Protein AF-A0A7Z8YN07-F1 (afdb_monomer_lite)

Radius of gyration: 20.57 Å; chains: 1; bounding box: 44×25×62 Å

Secondary structure (DSSP, 8-state):
-PBPTTT--B--GGG-EEEEEEEEEEEEEEESSSEEEEEEEEEEEEEE-HHHHHHHHHHHHHHHHHHHHHHHHHHHHHHHHHHH-

pLDDT: mean 89.11, std 5.33, range [59.78, 94.75]

Structure (mmCIF, N/CA/C/O backbone):
data_AF-A0A7Z8YN07-F1
#
_entry.id   AF-A0A7Z8YN07-F1
#
loop_
_atom_site.group_PDB
_atom_site.id
_atom_site.type_symbol
_atom_site.label_atom_id
_atom_site.label_alt_id
_atom_site.label_comp_id
_atom_site.label_asym_id
_atom_site.label_entity_id
_atom_site.label_seq_id
_atom_site.pdbx_PDB_ins_code
_atom_site.Cartn_x
_atom_site.Cartn_y
_atom_site.Cartn_z
_atom_site.occupancy
_atom_site.B_iso_or_equiv
_atom_site.auth_seq_id
_atom_site.auth_comp_id
_atom_site.auth_asym_id
_atom_site.auth_atom_id
_atom_site.pdbx_PDB_model_num
ATOM 1 N N . MET A 1 1 ? 6.273 -0.631 -24.592 1.00 59.78 1 MET A N 1
ATOM 2 C CA . MET A 1 1 ? 5.050 -1.404 -24.283 1.00 59.78 1 MET A CA 1
ATOM 3 C C . MET A 1 1 ? 4.923 -1.502 -22.764 1.00 59.78 1 MET A C 1
ATOM 5 O O . MET A 1 1 ? 5.902 -1.914 -22.152 1.00 59.78 1 MET A O 1
ATOM 9 N N . PRO A 1 2 ? 3.833 -1.021 -22.133 1.00 78.88 2 PRO A N 1
ATOM 10 C CA . PRO A 1 2 ? 3.741 -1.000 -20.674 1.00 78.88 2 PRO A CA 1
ATOM 11 C C . PRO A 1 2 ? 3.534 -2.417 -20.122 1.00 78.88 2 PRO A C 1
ATOM 13 O O . PRO A 1 2 ? 2.627 -3.131 -20.542 1.00 78.88 2 PRO A O 1
ATOM 16 N N . ASN A 1 3 ? 4.370 -2.811 -19.165 1.00 89.94 3 ASN A N 1
ATOM 17 C CA . ASN A 1 3 ? 4.206 -4.052 -18.412 1.00 89.94 3 ASN A CA 1
ATOM 18 C C . ASN A 1 3 ? 3.563 -3.753 -17.057 1.00 89.94 3 ASN A C 1
ATOM 20 O O . ASN A 1 3 ? 3.718 -2.660 -16.510 1.00 89.94 3 ASN A O 1
ATOM 24 N N . CYS A 1 4 ? 2.858 -4.736 -16.507 1.00 90.44 4 CYS A N 1
ATOM 25 C CA . CYS A 1 4 ? 2.315 -4.670 -15.160 1.00 90.44 4 CYS A CA 1
ATOM 26 C C . CYS A 1 4 ? 3.455 -4.634 -14.148 1.00 90.44 4 CYS A C 1
ATOM 28 O O . CYS A 1 4 ? 4.224 -5.589 -14.054 1.00 90.44 4 CYS A O 1
ATOM 30 N N . SER A 1 5 ? 3.524 -3.578 -13.343 1.00 89.81 5 SER A N 1
ATOM 31 C CA . SER A 1 5 ? 4.539 -3.438 -12.296 1.00 89.81 5 SER A CA 1
ATOM 32 C C . SER A 1 5 ? 4.420 -4.493 -11.190 1.00 89.81 5 SER A C 1
ATOM 34 O O . SER A 1 5 ? 5.386 -4.703 -10.468 1.00 89.81 5 SER A O 1
ATOM 36 N N . ASN A 1 6 ? 3.260 -5.151 -11.055 1.00 89.06 6 ASN A N 1
ATOM 37 C CA . ASN A 1 6 ? 3.034 -6.185 -10.042 1.00 89.06 6 ASN A CA 1
ATOM 38 C C . ASN A 1 6 ? 3.412 -7.596 -10.524 1.00 89.06 6 ASN A C 1
ATOM 40 O O . ASN A 1 6 ? 4.106 -8.324 -9.829 1.00 89.06 6 ASN A O 1
ATOM 44 N N . CYS A 1 7 ? 2.951 -7.997 -11.715 1.00 90.25 7 CYS A N 1
ATOM 45 C CA . CYS A 1 7 ? 3.097 -9.375 -12.209 1.00 90.25 7 CYS A CA 1
ATOM 46 C C . CYS A 1 7 ? 3.970 -9.514 -13.464 1.00 90.25 7 CYS A C 1
ATOM 48 O O . CYS A 1 7 ? 4.096 -10.610 -14.000 1.00 90.25 7 CYS A O 1
ATOM 50 N N . GLY A 1 8 ? 4.516 -8.416 -13.992 1.00 89.25 8 GLY A N 1
ATOM 51 C CA . GLY A 1 8 ? 5.373 -8.406 -15.182 1.00 89.25 8 GLY A CA 1
ATOM 52 C C . GLY A 1 8 ? 4.651 -8.656 -16.512 1.00 89.25 8 GLY A C 1
ATOM 53 O O . GLY A 1 8 ? 5.254 -8.481 -17.567 1.00 89.25 8 GLY A O 1
ATOM 54 N N . LYS A 1 9 ? 3.360 -9.022 -16.494 1.00 90.81 9 LYS A N 1
ATOM 55 C CA . LYS A 1 9 ? 2.580 -9.298 -17.708 1.00 90.81 9 LYS A CA 1
ATOM 56 C C . LYS A 1 9 ? 2.481 -8.055 -18.595 1.00 90.81 9 LYS A C 1
ATOM 58 O O . LYS A 1 9 ? 2.233 -6.958 -18.096 1.00 90.81 9 LYS A O 1
ATOM 63 N N . TYR A 1 10 ? 2.605 -8.248 -19.904 1.00 90.12 10 TYR A N 1
ATOM 64 C CA . TYR A 1 10 ? 2.330 -7.204 -20.886 1.00 90.12 10 TYR A CA 1
ATOM 65 C C . TYR A 1 10 ? 0.883 -6.692 -20.771 1.00 90.12 10 TYR A C 1
ATOM 67 O O . TYR A 1 10 ? -0.049 -7.487 -20.611 1.00 90.12 10 TYR A O 1
ATOM 75 N N . ILE A 1 11 ? 0.704 -5.372 -20.846 1.00 89.81 11 ILE A N 1
ATOM 76 C CA . ILE A 1 11 ? -0.602 -4.712 -20.795 1.00 89.81 11 ILE A CA 1
ATOM 77 C C . ILE A 1 11 ? -0.844 -3.996 -22.122 1.00 89.81 11 ILE A C 1
ATOM 79 O O . ILE A 1 11 ? -0.007 -3.216 -22.589 1.00 89.81 11 ILE A O 1
ATOM 83 N N . GLN A 1 12 ? -2.016 -4.229 -22.712 1.00 87.25 12 GLN A N 1
ATOM 84 C CA . GLN A 1 12 ? -2.461 -3.430 -23.847 1.00 87.25 12 GLN A CA 1
ATOM 85 C C . GLN A 1 12 ? -2.671 -1.974 -23.400 1.00 87.25 12 GLN A C 1
ATOM 87 O O . GLN A 1 12 ? -3.185 -1.747 -22.305 1.00 87.25 12 GLN A O 1
ATOM 92 N N . PRO A 1 13 ? -2.322 -0.964 -24.214 1.00 82.56 13 PRO A N 1
ATOM 93 C CA . PRO A 1 13 ? -2.469 0.443 -23.829 1.00 82.56 13 PRO A CA 1
ATOM 94 C C . PRO A 1 13 ? -3.888 0.836 -23.377 1.00 82.56 13 PRO A C 1
ATOM 96 O O . PRO A 1 13 ? -4.038 1.739 -22.560 1.00 82.56 13 PRO A O 1
ATOM 99 N N . THR A 1 14 ? -4.912 0.137 -23.870 1.00 84.12 14 THR A N 1
ATOM 100 C CA . THR A 1 14 ? -6.333 0.321 -23.537 1.00 84.12 14 THR A CA 1
ATOM 101 C C . THR A 1 14 ? -6.746 -0.263 -22.180 1.00 84.12 14 THR A C 1
ATOM 103 O O . THR A 1 14 ? -7.813 0.072 -21.679 1.00 84.12 14 THR A O 1
ATOM 106 N N . GLU A 1 15 ? -5.915 -1.105 -21.558 1.00 84.06 15 GLU A N 1
ATOM 107 C CA . GLU A 1 15 ? -6.234 -1.848 -20.327 1.00 84.06 15 GLU A CA 1
ATOM 108 C C . GLU A 1 15 ? -5.291 -1.506 -19.159 1.00 84.06 15 GLU A C 1
ATOM 110 O O . GLU A 1 15 ? -5.055 -2.320 -18.260 1.00 84.06 15 GLU A O 1
ATOM 115 N N . VAL A 1 16 ? -4.712 -0.304 -19.172 1.00 88.56 16 VAL A N 1
ATOM 116 C CA . VAL A 1 16 ? -3.788 0.155 -18.129 1.00 88.56 16 VAL A CA 1
ATOM 117 C C . VAL A 1 16 ? -4.558 0.767 -16.963 1.00 88.56 16 VAL A C 1
ATOM 119 O O . VAL A 1 16 ? -5.209 1.800 -17.099 1.00 88.56 16 VAL A O 1
ATOM 122 N N . TYR A 1 17 ? -4.407 0.177 -15.780 1.00 90.75 17 TYR A N 1
ATOM 123 C CA . TYR A 1 17 ? -4.952 0.706 -14.533 1.00 90.75 17 TYR A CA 1
ATOM 124 C C . TYR A 1 17 ? -3.822 1.301 -13.699 1.00 90.75 17 TYR A C 1
ATOM 126 O O . TYR A 1 17 ? -2.729 0.743 -13.635 1.00 90.75 17 TYR A O 1
ATOM 134 N N . ARG A 1 18 ? -4.069 2.434 -13.036 1.00 91.50 18 ARG A N 1
ATOM 135 C CA . ARG A 1 18 ? -3.082 3.071 -12.151 1.00 91.50 18 ARG A CA 1
ATOM 136 C C . ARG A 1 18 ? -3.460 2.838 -10.696 1.00 91.50 18 ARG A C 1
ATOM 138 O O . ARG A 1 18 ? -4.574 3.179 -10.294 1.00 91.50 18 ARG A O 1
ATOM 145 N N . ARG A 1 19 ? -2.543 2.270 -9.912 1.00 92.75 19 ARG A N 1
ATOM 146 C CA . ARG A 1 19 ? -2.722 2.034 -8.471 1.00 92.75 19 ARG A CA 1
ATOM 147 C C . ARG A 1 19 ? -1.481 2.437 -7.692 1.00 92.75 19 ARG A C 1
ATOM 149 O O . ARG A 1 19 ? -0.363 2.361 -8.204 1.00 92.75 19 ARG A O 1
ATOM 156 N N . GLN A 1 20 ? -1.690 2.902 -6.466 1.00 91.19 20 GLN A N 1
ATOM 157 C CA . GLN A 1 20 ? -0.603 3.227 -5.556 1.00 91.19 20 GLN A CA 1
ATOM 158 C C . GLN A 1 20 ? -0.029 1.923 -4.997 1.00 91.19 20 GLN A C 1
ATOM 160 O O . GLN A 1 20 ? -0.744 1.149 -4.372 1.00 91.19 20 GLN A O 1
ATOM 165 N N . MET A 1 21 ? 1.256 1.679 -5.237 1.00 90.19 21 MET A N 1
ATOM 166 C CA . MET A 1 21 ? 1.952 0.476 -4.784 1.00 90.19 21 MET A CA 1
ATOM 167 C C . MET A 1 21 ? 3.151 0.845 -3.922 1.00 90.19 21 MET A C 1
ATOM 169 O O . MET A 1 21 ? 3.791 1.878 -4.142 1.00 90.19 21 MET A O 1
ATOM 173 N N . TYR A 1 22 ? 3.464 -0.019 -2.959 1.00 89.81 22 TYR A N 1
ATOM 174 C CA . TYR A 1 22 ? 4.703 0.063 -2.198 1.00 89.81 22 TYR A CA 1
ATOM 175 C C . TYR A 1 22 ? 5.895 -0.175 -3.129 1.00 89.81 22 TYR A C 1
ATOM 177 O O . TYR A 1 22 ? 5.937 -1.173 -3.845 1.00 89.81 22 TYR A O 1
ATOM 185 N N . VAL A 1 23 ? 6.856 0.746 -3.128 1.00 91.06 23 VAL A N 1
ATOM 186 C CA . VAL A 1 23 ? 8.065 0.655 -3.967 1.00 91.06 23 VAL A CA 1
ATOM 187 C C . VAL A 1 23 ? 9.337 0.426 -3.161 1.00 91.06 23 VAL A C 1
AT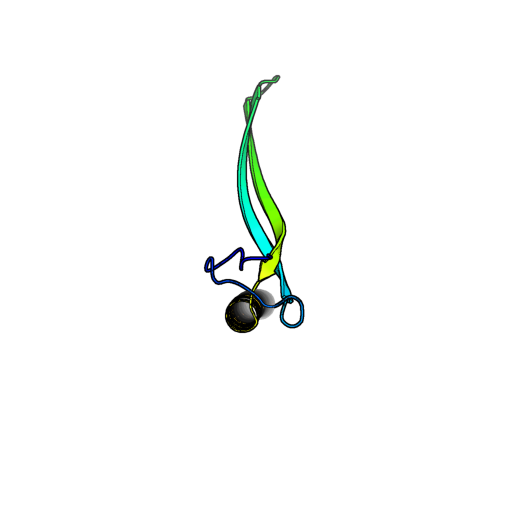OM 189 O O . VAL A 1 23 ? 10.389 0.172 -3.738 1.00 91.06 23 VAL A O 1
ATOM 192 N N . GLY A 1 24 ? 9.264 0.513 -1.834 1.00 91.25 24 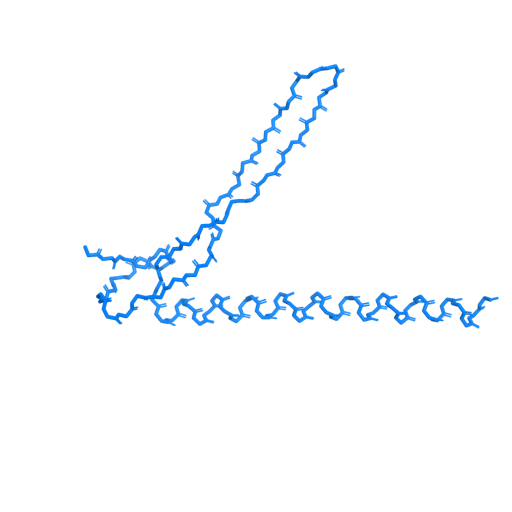GLY A N 1
ATOM 193 C CA . GLY A 1 24 ? 10.402 0.253 -0.965 1.00 91.25 24 GLY A CA 1
ATOM 194 C C . GLY A 1 24 ? 10.360 1.054 0.326 1.00 91.25 24 GLY A C 1
ATOM 195 O O . GLY A 1 24 ? 9.469 1.869 0.563 1.00 91.25 24 GLY A O 1
ATOM 196 N N . LYS A 1 25 ? 11.357 0.819 1.173 1.00 93.00 25 LYS A N 1
ATOM 197 C CA . LYS A 1 25 ? 11.573 1.558 2.418 1.00 93.00 25 LYS A CA 1
ATOM 198 C C . LYS A 1 25 ? 12.933 2.226 2.387 1.00 93.00 25 LYS A C 1
ATOM 200 O O . LYS A 1 25 ? 13.896 1.661 1.875 1.00 93.00 25 LYS A O 1
ATOM 205 N N . THR A 1 26 ? 13.017 3.400 2.989 1.00 92.44 26 THR A N 1
ATOM 206 C CA . THR A 1 26 ? 14.295 4.014 3.335 1.00 92.44 26 THR A CA 1
ATOM 207 C C . THR A 1 26 ? 14.432 4.023 4.844 1.00 92.44 26 THR A C 1
ATOM 209 O O . THR A 1 26 ? 13.556 4.524 5.546 1.00 92.44 26 THR A O 1
ATOM 212 N N . ASN A 1 27 ? 15.556 3.499 5.321 1.00 92.56 27 ASN A N 1
ATOM 213 C CA . ASN A 1 27 ? 15.999 3.662 6.695 1.00 92.56 27 ASN A CA 1
ATOM 214 C C . ASN A 1 27 ? 17.090 4.733 6.701 1.00 92.56 27 ASN A C 1
ATOM 216 O O . ASN A 1 27 ? 17.982 4.715 5.853 1.00 92.56 27 ASN A O 1
ATOM 220 N N . ARG A 1 28 ? 17.000 5.680 7.625 1.00 92.25 28 ARG A N 1
ATOM 221 C CA . ARG A 1 28 ? 17.959 6.767 7.805 1.00 92.25 28 ARG A CA 1
ATOM 222 C C . ARG A 1 28 ? 18.429 6.762 9.248 1.00 92.25 28 ARG A C 1
ATOM 224 O O . ARG A 1 28 ? 17.628 6.567 10.160 1.00 92.25 28 ARG A O 1
ATOM 231 N N . VAL A 1 29 ? 19.716 7.005 9.440 1.00 92.25 29 VAL A N 1
ATOM 232 C CA . VAL A 1 29 ? 20.296 7.257 10.758 1.00 92.25 29 VAL A CA 1
ATOM 233 C C . VAL A 1 29 ? 20.832 8.676 10.732 1.00 92.25 29 VAL A C 1
ATOM 235 O O . VAL A 1 29 ? 21.675 8.999 9.898 1.00 92.25 29 VAL A O 1
ATOM 238 N N . ASN A 1 30 ? 20.312 9.525 11.612 1.00 90.06 30 ASN A N 1
ATOM 239 C CA . ASN A 1 30 ? 20.764 10.901 11.740 1.00 90.06 30 ASN A CA 1
ATOM 240 C C . ASN A 1 30 ? 21.643 11.011 12.986 1.00 90.06 30 ASN A C 1
ATOM 242 O O . ASN A 1 30 ? 21.193 10.742 14.105 1.00 90.06 30 ASN A O 1
ATOM 246 N N . TYR A 1 31 ? 22.888 11.428 12.777 1.00 91.62 31 TYR A N 1
ATOM 247 C CA . TYR A 1 31 ? 23.863 11.668 13.833 1.00 91.62 31 TYR A CA 1
ATOM 248 C C . TYR A 1 31 ? 23.897 13.168 14.151 1.00 91.62 31 TYR A C 1
ATOM 250 O O . TYR A 1 31 ? 24.341 13.971 13.335 1.00 91.62 31 TYR A O 1
ATOM 258 N N . GLY A 1 32 ? 23.390 13.547 15.325 1.00 87.88 32 GLY A N 1
ATOM 259 C CA . GLY A 1 32 ? 23.464 14.909 15.868 1.00 87.88 32 GLY A CA 1
ATOM 260 C C . GLY A 1 32 ? 23.871 14.876 17.342 1.00 87.88 32 GLY A C 1
ATOM 261 O O . GLY A 1 32 ? 24.587 13.974 17.764 1.00 87.88 32 GLY A O 1
ATOM 262 N N . LYS A 1 33 ? 23.350 15.792 18.175 1.00 91.62 33 LYS A N 1
ATOM 263 C CA . LYS A 1 33 ? 23.534 15.712 19.646 1.00 91.62 33 LYS A CA 1
ATOM 264 C C . LYS A 1 33 ? 23.019 14.391 20.251 1.00 91.62 33 LYS A C 1
ATOM 266 O O . LYS A 1 33 ? 23.413 14.029 21.353 1.00 91.62 33 LYS A O 1
ATOM 271 N N . ARG A 1 34 ? 22.119 13.694 19.548 1.00 92.00 34 ARG A N 1
ATOM 272 C CA . ARG A 1 34 ? 21.635 12.334 19.830 1.00 92.00 34 ARG A CA 1
ATOM 273 C C . ARG A 1 34 ? 21.529 11.562 18.511 1.00 92.00 34 ARG A C 1
ATOM 275 O O . ARG A 1 34 ? 21.339 12.178 17.460 1.00 92.00 34 ARG A O 1
ATOM 282 N N . VAL A 1 35 ? 21.625 10.233 18.571 1.00 92.75 35 VAL A N 1
ATOM 283 C CA . VAL A 1 35 ? 21.380 9.351 17.417 1.00 92.75 35 VAL A CA 1
ATOM 284 C C . VAL A 1 35 ? 19.877 9.144 17.271 1.00 92.75 35 VAL A C 1
ATOM 286 O O . VAL A 1 35 ? 19.207 8.774 18.234 1.00 92.75 35 VAL A O 1
ATOM 289 N N . THR A 1 36 ? 19.342 9.389 16.076 1.00 92.00 36 THR A N 1
ATOM 290 C CA . THR A 1 36 ? 17.926 9.146 15.768 1.00 92.00 36 THR A CA 1
ATOM 291 C C . THR A 1 36 ? 17.786 8.255 14.543 1.00 92.00 36 THR A C 1
ATOM 293 O O . THR A 1 36 ? 18.517 8.399 13.562 1.00 92.00 36 THR A O 1
ATOM 296 N N . PHE A 1 37 ? 16.837 7.324 14.609 1.00 92.81 37 PHE A N 1
ATOM 297 C CA . PHE A 1 37 ? 16.522 6.392 13.534 1.00 92.81 37 PHE A CA 1
ATOM 298 C C . PHE A 1 37 ? 15.204 6.815 12.892 1.00 92.81 37 PHE A C 1
ATOM 300 O O . PHE A 1 37 ? 14.188 6.932 13.572 1.00 92.81 37 PHE A O 1
ATOM 307 N N . GLY A 1 38 ? 15.228 7.063 11.586 1.00 89.00 38 GLY A N 1
ATOM 308 C CA . GLY A 1 38 ? 14.046 7.359 10.789 1.00 89.00 38 GLY A CA 1
ATOM 309 C C . GLY A 1 38 ? 13.777 6.235 9.801 1.00 89.00 38 GLY A C 1
ATOM 310 O O . GLY A 1 38 ? 14.689 5.747 9.137 1.00 89.00 38 GLY A O 1
ATOM 311 N N . ASN A 1 39 ? 12.522 5.837 9.665 1.00 92.88 39 ASN A N 1
ATOM 312 C CA . ASN A 1 39 ? 12.065 4.909 8.642 1.00 92.88 39 ASN A CA 1
ATOM 313 C C . ASN A 1 39 ? 10.944 5.559 7.825 1.00 92.88 39 ASN A C 1
ATOM 315 O O . ASN A 1 39 ? 10.109 6.303 8.333 1.00 92.88 39 ASN A O 1
ATOM 319 N N . SER A 1 40 ? 10.949 5.331 6.516 1.00 90.38 40 SER A N 1
ATOM 320 C CA . SER A 1 40 ? 9.921 5.857 5.618 1.00 90.38 40 SER A CA 1
ATOM 321 C C . SER A 1 40 ? 9.574 4.816 4.570 1.00 90.38 40 SER A C 1
ATOM 323 O O . SER A 1 40 ? 10.458 4.289 3.895 1.00 90.38 40 SER A O 1
ATOM 325 N N . ASN A 1 41 ? 8.282 4.526 4.440 1.00 92.56 41 ASN A N 1
ATOM 326 C CA . ASN A 1 41 ? 7.753 3.680 3.380 1.00 92.56 41 ASN A CA 1
ATOM 327 C C . ASN A 1 41 ? 7.410 4.549 2.173 1.00 92.56 41 ASN A C 1
ATOM 329 O O . ASN A 1 41 ? 6.755 5.581 2.315 1.00 92.56 41 ASN A O 1
ATOM 333 N N . HIS A 1 42 ? 7.827 4.113 0.993 1.00 91.81 42 HIS A N 1
ATOM 334 C CA . HIS A 1 42 ? 7.590 4.823 -0.253 1.00 91.81 42 HIS A CA 1
ATOM 335 C C . HIS A 1 42 ? 6.497 4.136 -1.041 1.00 91.81 42 HIS A C 1
ATOM 337 O O . HIS A 1 42 ? 6.539 2.927 -1.275 1.00 91.81 42 HIS A O 1
ATOM 343 N N . TYR A 1 43 ? 5.549 4.943 -1.495 1.00 92.25 43 TYR A N 1
ATOM 344 C CA . TYR A 1 43 ? 4.450 4.507 -2.334 1.00 92.25 43 TYR A CA 1
ATOM 345 C C . TYR A 1 43 ? 4.419 5.357 -3.599 1.00 92.25 43 TYR A C 1
ATOM 347 O O . TYR A 1 43 ? 4.540 6.580 -3.532 1.00 92.25 43 TYR A O 1
ATOM 355 N N . ARG A 1 44 ? 4.248 4.723 -4.758 1.00 91.69 44 ARG A N 1
ATOM 356 C CA . ARG A 1 44 ? 4.181 5.409 -6.055 1.00 91.69 44 ARG A CA 1
ATOM 357 C C . ARG A 1 44 ? 3.021 4.863 -6.878 1.00 91.69 44 ARG A C 1
ATOM 359 O O . ARG A 1 44 ? 2.685 3.687 -6.780 1.00 91.69 44 ARG A O 1
ATOM 366 N N . MET A 1 45 ? 2.440 5.718 -7.715 1.00 92.19 45 MET A N 1
ATOM 367 C CA . MET A 1 45 ? 1.477 5.301 -8.733 1.00 92.19 45 MET A CA 1
ATOM 368 C C . MET A 1 45 ? 2.174 4.463 -9.808 1.00 92.19 45 MET A C 1
ATOM 370 O O . MET A 1 45 ? 3.062 4.966 -10.496 1.00 92.19 45 MET A O 1
ATOM 374 N N . GLN A 1 46 ? 1.753 3.211 -9.955 1.00 91.69 46 GLN A N 1
ATOM 375 C CA . GLN A 1 46 ? 2.283 2.251 -10.918 1.00 91.69 46 GLN A CA 1
ATOM 376 C C . GLN A 1 46 ? 1.188 1.771 -11.873 1.00 91.69 46 GLN A C 1
ATOM 378 O O . GLN A 1 46 ? -0.003 1.830 -11.553 1.00 91.69 46 GLN A O 1
ATOM 383 N N . ASN A 1 47 ? 1.610 1.303 -13.047 1.00 92.25 47 ASN A N 1
ATOM 384 C CA . ASN A 1 47 ? 0.722 0.732 -14.051 1.00 92.25 47 ASN A CA 1
ATOM 385 C C . ASN A 1 47 ? 0.533 -0.760 -13.770 1.00 92.25 47 ASN A C 1
ATOM 387 O O . ASN A 1 47 ? 1.497 -1.520 -13.681 1.00 92.25 47 ASN A O 1
ATOM 391 N N . VAL A 1 48 ? -0.716 -1.187 -13.649 1.00 91.94 48 VAL A N 1
ATOM 392 C CA . VAL A 1 48 ? -1.096 -2.563 -13.337 1.00 91.94 48 VAL A CA 1
ATOM 393 C C . VAL A 1 48 ? -2.184 -3.053 -14.285 1.00 91.94 48 VAL A C 1
ATOM 395 O O . VAL A 1 48 ? -2.936 -2.270 -14.865 1.00 91.94 48 VAL A O 1
ATOM 398 N N . CYS A 1 49 ? -2.259 -4.371 -14.457 1.00 92.81 49 CYS A N 1
ATOM 399 C CA . CYS A 1 49 ? -3.329 -5.001 -15.221 1.00 92.81 49 CYS A CA 1
ATOM 400 C C . CYS A 1 49 ? -4.629 -5.056 -14.400 1.00 92.81 49 CYS A C 1
ATOM 402 O O . CYS A 1 49 ? -4.606 -4.975 -13.170 1.00 92.81 49 CYS A O 1
ATOM 404 N N . ALA A 1 50 ? -5.762 -5.279 -15.071 1.00 91.25 50 ALA A N 1
ATOM 405 C CA . ALA A 1 50 ? -7.084 -5.332 -14.437 1.00 91.25 50 ALA A CA 1
ATOM 406 C C . ALA A 1 50 ? -7.198 -6.352 -13.286 1.00 91.25 50 ALA A C 1
ATOM 408 O O . ALA A 1 50 ? -7.979 -6.157 -12.354 1.00 91.25 50 ALA A O 1
ATOM 409 N N . LYS A 1 51 ? -6.457 -7.467 -13.358 1.00 91.88 51 LYS A N 1
ATOM 410 C CA . LYS A 1 51 ? -6.446 -8.488 -12.299 1.00 91.88 51 LYS A CA 1
ATOM 411 C C . LYS A 1 51 ? -5.741 -7.963 -11.046 1.00 91.88 51 LYS A C 1
ATOM 413 O O . LYS A 1 51 ? -6.346 -7.939 -9.982 1.00 91.88 51 LYS A O 1
ATOM 418 N N . CYS A 1 52 ? -4.513 -7.467 -11.196 1.00 91.69 52 CYS A N 1
ATOM 419 C CA . CYS A 1 52 ? -3.741 -6.927 -10.076 1.00 91.69 52 CYS A CA 1
ATOM 420 C C . CYS A 1 52 ? -4.369 -5.657 -9.490 1.00 91.69 52 CYS A C 1
ATOM 422 O O . CYS A 1 52 ? -4.263 -5.430 -8.293 1.00 91.69 52 CYS A O 1
ATOM 424 N N . ALA A 1 53 ? -5.057 -4.849 -10.304 1.00 91.62 53 ALA A N 1
ATOM 425 C CA . ALA A 1 53 ? -5.823 -3.712 -9.803 1.00 91.62 53 ALA A CA 1
ATOM 426 C C . ALA A 1 53 ? -6.908 -4.157 -8.809 1.00 91.62 53 ALA A C 1
ATOM 428 O O . ALA A 1 53 ? -7.000 -3.600 -7.722 1.00 91.62 53 ALA A O 1
ATOM 429 N N . ARG A 1 54 ? -7.674 -5.204 -9.147 1.00 92.88 54 ARG A N 1
ATOM 430 C CA . ARG A 1 54 ? -8.716 -5.756 -8.267 1.00 92.88 54 ARG A CA 1
ATOM 431 C C . ARG A 1 54 ? -8.150 -6.349 -6.980 1.00 92.88 54 ARG A C 1
ATOM 433 O O . ARG A 1 54 ? -8.739 -6.152 -5.926 1.00 92.88 54 ARG A O 1
ATOM 440 N N . GLU A 1 55 ? -7.027 -7.056 -7.065 1.00 91.38 55 GLU A N 1
ATOM 441 C CA . GLU A 1 55 ? -6.348 -7.620 -5.889 1.00 91.38 55 GLU A CA 1
ATOM 442 C C . GLU A 1 55 ? -5.893 -6.509 -4.927 1.00 91.38 55 GLU A C 1
ATOM 444 O O . GLU A 1 55 ? -6.21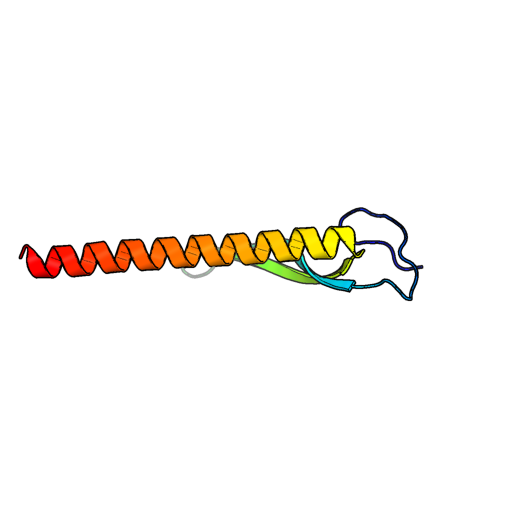0 -6.562 -3.740 1.00 91.38 55 GLU A O 1
ATOM 449 N N . LEU A 1 56 ? -5.254 -5.454 -5.447 1.00 90.25 56 LEU A N 1
ATOM 450 C CA . LEU A 1 56 ? -4.816 -4.304 -4.645 1.00 90.25 56 LEU A CA 1
ATOM 451 C C . LEU A 1 56 ? -5.993 -3.533 -4.029 1.00 90.25 56 LEU A C 1
ATOM 453 O O . LEU A 1 56 ? -5.926 -3.136 -2.867 1.00 90.25 56 LEU A O 1
ATOM 457 N N . ASP A 1 57 ? -7.080 -3.340 -4.781 1.00 90.06 57 ASP A N 1
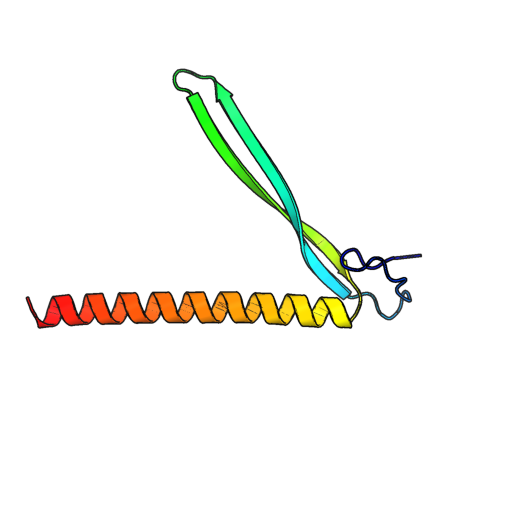ATOM 458 C CA . ASP A 1 57 ? -8.280 -2.663 -4.278 1.00 90.06 57 ASP A CA 1
ATOM 459 C C . ASP A 1 57 ? -8.938 -3.480 -3.146 1.00 90.06 57 ASP A C 1
ATOM 461 O O . ASP A 1 57 ? -9.347 -2.924 -2.125 1.00 90.06 57 ASP A O 1
ATOM 465 N N . GLN A 1 58 ? -8.974 -4.813 -3.268 1.00 89.94 58 GLN A N 1
ATOM 466 C CA . GLN A 1 58 ? -9.473 -5.695 -2.208 1.00 89.94 58 GLN A CA 1
ATOM 467 C C . GLN A 1 58 ? -8.598 -5.662 -0.952 1.00 89.94 58 GLN A C 1
ATOM 469 O O . GLN A 1 58 ? -9.126 -5.634 0.161 1.00 89.94 58 GLN A O 1
ATOM 474 N N . GLU A 1 59 ? -7.273 -5.673 -1.101 1.00 87.06 59 GLU A N 1
ATOM 475 C CA . GLU A 1 59 ? -6.351 -5.544 0.032 1.00 87.06 59 GLU A CA 1
ATOM 476 C C . GLU A 1 59 ? -6.527 -4.205 0.752 1.00 87.06 59 GLU A C 1
ATOM 478 O O . GLU A 1 59 ? -6.572 -4.162 1.986 1.00 87.06 59 GLU A O 1
ATOM 483 N N . TYR A 1 60 ? -6.695 -3.121 -0.008 1.00 86.06 60 TYR A N 1
ATOM 484 C CA . TYR A 1 60 ? -6.932 -1.796 0.547 1.00 86.06 60 TYR A CA 1
ATOM 485 C C . TYR A 1 60 ? -8.223 -1.748 1.376 1.00 86.06 60 TYR A C 1
ATOM 487 O O . TYR A 1 60 ? -8.187 -1.329 2.538 1.00 86.06 60 TYR A O 1
ATOM 495 N N . GLU A 1 61 ? -9.337 -2.248 0.839 1.00 85.06 61 GLU A N 1
ATOM 496 C CA . GLU A 1 61 ? -10.621 -2.281 1.551 1.00 85.06 61 GLU A CA 1
ATOM 497 C C . GLU A 1 61 ? -10.581 -3.180 2.795 1.00 85.06 61 GLU A C 1
ATOM 499 O O . GLU A 1 61 ? -11.076 -2.792 3.856 1.00 85.06 61 GLU A O 1
ATOM 504 N N . ARG A 1 62 ? -9.909 -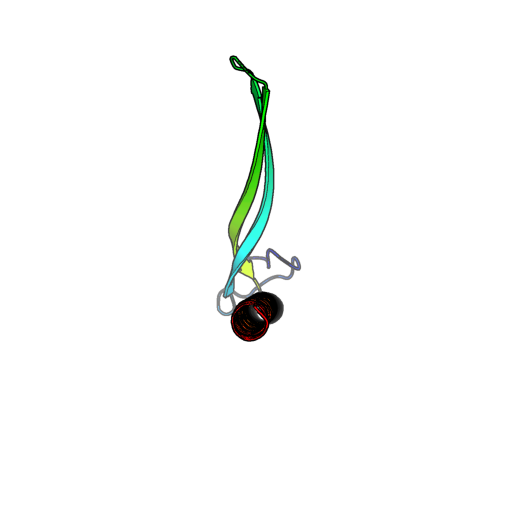4.339 2.729 1.00 83.88 62 ARG A N 1
ATOM 505 C CA . ARG A 1 62 ? -9.687 -5.192 3.913 1.00 83.88 62 ARG A CA 1
ATOM 506 C C . ARG A 1 62 ? -8.887 -4.465 4.990 1.00 83.88 62 ARG A C 1
ATOM 508 O O . ARG A 1 62 ? -9.211 -4.553 6.170 1.00 83.88 62 ARG A O 1
ATOM 515 N N . SER A 1 63 ? -7.853 -3.717 4.609 1.00 79.31 63 SER A N 1
ATOM 516 C CA . SER A 1 63 ? -7.060 -2.955 5.579 1.00 79.31 63 SER A CA 1
ATOM 517 C C . SER A 1 63 ? -7.889 -1.865 6.270 1.00 79.31 63 SER A C 1
ATOM 519 O O . SER A 1 63 ? -7.713 -1.599 7.462 1.00 79.31 63 SER A O 1
ATOM 521 N N . LYS A 1 64 ? -8.826 -1.256 5.536 1.00 79.88 64 LYS A N 1
ATOM 522 C CA . LYS A 1 64 ? -9.725 -0.218 6.038 1.00 79.88 64 LYS A CA 1
ATOM 523 C C . LYS A 1 64 ? -10.772 -0.797 6.987 1.00 79.88 64 LYS A C 1
ATOM 525 O O . LYS A 1 64 ? -10.991 -0.223 8.053 1.00 79.88 64 LYS A O 1
ATOM 530 N N . SER A 1 65 ? -11.360 -1.945 6.648 1.00 78.00 65 SER A N 1
ATOM 531 C CA . SER A 1 65 ? -12.340 -2.615 7.509 1.00 78.00 65 SER A CA 1
ATOM 532 C C . SER A 1 65 ? -11.718 -3.086 8.824 1.00 78.00 65 SER A C 1
ATOM 534 O O . SER A 1 65 ? -12.277 -2.819 9.885 1.00 78.00 65 SER A O 1
ATOM 536 N N . VAL A 1 66 ? -10.514 -3.669 8.788 1.00 80.69 66 VAL A N 1
ATOM 537 C CA . VAL A 1 66 ? -9.782 -4.079 10.000 1.00 80.69 66 VAL A CA 1
ATOM 538 C C . VAL A 1 66 ? -9.502 -2.882 10.911 1.00 80.69 66 VAL A C 1
ATOM 540 O O . VAL A 1 66 ? -9.755 -2.955 12.114 1.00 80.69 66 VAL A O 1
ATOM 543 N N . LYS A 1 67 ? -9.041 -1.752 10.356 1.00 77.38 67 LYS A N 1
ATOM 544 C CA . LYS A 1 67 ? -8.839 -0.520 11.138 1.00 77.38 67 LYS A CA 1
ATOM 545 C C . LYS A 1 67 ? -10.141 -0.017 11.763 1.00 77.38 67 LYS A C 1
ATOM 547 O O . LYS A 1 67 ? -10.130 0.371 12.927 1.00 77.38 67 LYS A O 1
ATOM 552 N N . GLY A 1 68 ? -11.251 -0.057 11.024 1.00 80.56 68 GLY A N 1
ATOM 553 C CA . GLY A 1 68 ? -12.572 0.315 11.535 1.00 80.56 68 GLY A CA 1
ATOM 554 C C . GLY A 1 68 ? -13.018 -0.552 12.715 1.00 80.56 68 GLY A C 1
ATOM 555 O O . GLY A 1 68 ? -13.436 -0.019 13.741 1.00 80.56 68 GLY A O 1
ATOM 556 N N . CYS A 1 69 ? -12.849 -1.874 12.616 1.00 83.38 69 CYS A N 1
ATOM 557 C CA . CYS A 1 69 ? -13.164 -2.797 13.709 1.00 83.38 69 CYS A CA 1
ATOM 558 C C . CYS A 1 69 ? -12.335 -2.511 14.966 1.00 83.38 69 CYS A C 1
ATOM 560 O O . CYS A 1 69 ? -12.882 -2.493 16.065 1.00 83.38 69 CYS A O 1
ATOM 562 N N . ILE A 1 70 ? -11.034 -2.241 14.818 1.00 86.31 70 ILE A N 1
ATOM 563 C CA . ILE A 1 70 ? -10.161 -1.918 15.957 1.00 86.31 70 ILE A CA 1
ATOM 564 C C . ILE A 1 70 ? -10.647 -0.649 16.670 1.00 86.31 70 ILE A C 1
ATOM 566 O O . ILE A 1 70 ? -10.747 -0.637 17.894 1.00 86.31 70 ILE A O 1
ATOM 570 N N . VAL A 1 71 ? -10.999 0.401 15.920 1.00 88.75 71 VAL A N 1
ATOM 571 C CA . VAL A 1 71 ? -11.518 1.653 16.499 1.00 88.75 71 VAL A CA 1
ATOM 572 C C . VAL A 1 71 ? -12.825 1.416 17.260 1.00 88.75 71 VAL A C 1
ATOM 574 O O . VAL A 1 71 ? -12.984 1.928 18.367 1.00 88.75 71 VAL A O 1
ATOM 577 N N . LEU A 1 72 ? -13.736 0.605 16.712 1.00 90.12 72 LEU A N 1
ATOM 578 C CA . LEU A 1 72 ? -14.992 0.259 17.384 1.00 90.12 72 LEU A CA 1
ATOM 579 C C . LEU A 1 72 ? -14.758 -0.491 18.699 1.00 90.12 72 LEU A C 1
ATOM 581 O O . LEU A 1 72 ? -15.379 -0.161 19.705 1.00 90.12 72 LEU A O 1
ATOM 585 N N . VAL A 1 73 ? -13.837 -1.457 18.718 1.00 92.12 73 VAL A N 1
ATOM 586 C CA . VAL A 1 73 ? -13.500 -2.204 19.939 1.00 92.12 73 VAL A CA 1
ATOM 587 C C . VAL A 1 73 ? -12.929 -1.274 21.010 1.00 92.12 73 VAL A C 1
ATOM 589 O O . VAL A 1 73 ? -13.348 -1.346 22.163 1.00 92.12 73 VAL A O 1
ATOM 592 N N . ILE A 1 74 ? -12.026 -0.361 20.637 1.00 92.62 74 ILE A N 1
ATOM 593 C CA . ILE A 1 74 ? -11.460 0.623 21.572 1.00 92.62 74 ILE A CA 1
ATOM 594 C C . ILE A 1 74 ? -12.566 1.511 22.161 1.00 92.62 74 ILE A C 1
ATOM 596 O O . ILE A 1 74 ? -12.589 1.730 23.370 1.00 92.62 74 ILE A O 1
ATOM 600 N N . LEU A 1 75 ? -13.509 1.981 21.337 1.00 92.88 75 LEU A N 1
ATOM 601 C CA . LEU A 1 75 ? -14.633 2.798 21.804 1.00 92.88 75 LEU A CA 1
ATOM 602 C C . LEU A 1 75 ? -15.522 2.047 22.801 1.00 92.88 75 LEU A C 1
ATOM 604 O O . LE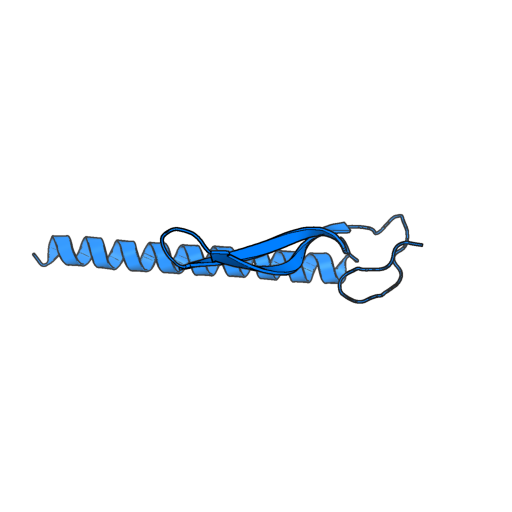U A 1 75 ? -15.883 2.613 23.829 1.00 92.88 75 LEU A O 1
ATOM 608 N N . ILE A 1 76 ? -15.832 0.774 22.540 1.00 94.31 76 ILE A N 1
ATOM 609 C CA . ILE A 1 76 ? -16.637 -0.051 23.453 1.00 94.31 76 ILE A CA 1
ATOM 610 C C . ILE A 1 76 ? -15.929 -0.215 24.803 1.00 94.31 76 ILE A C 1
ATOM 612 O O . ILE A 1 76 ? -16.567 -0.079 25.844 1.00 94.31 76 ILE A O 1
ATOM 616 N N . ILE A 1 77 ? -14.613 -0.455 24.801 1.00 94.06 77 ILE A N 1
ATOM 617 C CA . ILE A 1 77 ? -13.819 -0.579 26.033 1.00 94.06 77 ILE A CA 1
ATOM 618 C C . ILE A 1 77 ? -13.836 0.730 26.831 1.00 94.06 77 ILE A C 1
ATOM 620 O O . ILE A 1 77 ? -14.021 0.697 28.045 1.00 94.06 77 ILE A O 1
ATOM 624 N N . ILE A 1 78 ? -13.685 1.880 26.163 1.00 94.31 78 ILE A N 1
ATOM 625 C CA . ILE A 1 78 ? -13.740 3.196 26.817 1.00 94.31 78 ILE A CA 1
ATOM 626 C C . ILE A 1 78 ? -15.116 3.424 27.451 1.00 94.31 78 ILE A C 1
ATOM 628 O O . ILE A 1 78 ? -15.195 3.819 28.610 1.00 94.31 78 ILE A O 1
ATOM 632 N N . VAL A 1 79 ? -16.198 3.147 26.719 1.00 94.19 79 VAL A N 1
ATOM 633 C CA . VAL A 1 79 ? -17.566 3.299 27.235 1.00 94.19 79 VAL A CA 1
ATOM 634 C C . VAL A 1 79 ? -17.805 2.378 28.433 1.00 94.19 79 VAL A C 1
ATOM 636 O O . VAL A 1 79 ? -18.318 2.833 29.449 1.00 94.19 79 VAL A O 1
ATOM 639 N N . LEU A 1 80 ? -17.385 1.112 28.355 1.00 93.75 80 LEU A N 1
ATOM 640 C CA . LEU A 1 80 ? -17.488 0.171 29.474 1.00 93.75 80 LEU A CA 1
ATOM 641 C C . LEU A 1 80 ? -16.715 0.652 30.705 1.00 93.75 80 LEU A C 1
ATOM 643 O O . LEU A 1 80 ? -17.238 0.566 31.811 1.00 93.75 80 LEU A O 1
ATOM 647 N N . TYR A 1 81 ? -15.509 1.195 30.522 1.00 94.75 81 TYR A N 1
ATOM 648 C CA . TYR A 1 81 ? -14.715 1.755 31.616 1.00 94.75 81 TYR A CA 1
ATOM 649 C C . TYR A 1 81 ? -15.436 2.911 32.321 1.00 94.75 81 TYR A C 1
ATOM 651 O O . TYR A 1 81 ? -15.431 2.960 33.543 1.00 94.75 81 TYR A O 1
ATOM 659 N N . PHE A 1 82 ? -16.097 3.803 31.576 1.00 91.69 82 PHE A N 1
ATOM 660 C CA . PHE A 1 82 ? -16.880 4.905 32.153 1.00 91.69 82 PHE A CA 1
ATOM 661 C C . PHE A 1 82 ? -18.187 4.469 32.830 1.00 91.69 82 PHE A C 1
ATOM 663 O O . PHE A 1 82 ? -18.733 5.231 33.615 1.00 91.69 82 PHE A O 1
ATOM 670 N N . ILE A 1 83 ? -18.727 3.293 32.500 1.00 92.06 83 ILE A N 1
ATOM 671 C CA . ILE A 1 83 ? -19.944 2.761 33.136 1.00 92.06 83 ILE A CA 1
ATOM 672 C C . ILE A 1 83 ? -19.603 1.993 34.422 1.00 92.06 83 ILE A C 1
ATOM 674 O O . ILE A 1 83 ? -20.401 1.968 35.355 1.00 92.06 83 ILE A O 1
ATOM 678 N N . LEU A 1 84 ? -18.443 1.330 34.456 1.00 85.50 84 LEU A N 1
ATOM 679 C CA . LEU A 1 84 ? -17.988 0.496 35.575 1.00 85.50 84 LEU A CA 1
ATOM 680 C C . LEU A 1 84 ? -17.255 1.274 36.679 1.00 85.50 84 LEU A C 1
ATOM 682 O O . LEU A 1 84 ? -17.001 0.697 37.736 1.00 85.50 84 LEU A O 1
ATOM 686 N N . ASN A 1 85 ? -16.896 2.532 36.427 1.00 77.19 85 ASN A N 1
ATOM 687 C CA . ASN A 1 85 ? -16.133 3.405 37.319 1.00 77.19 85 ASN A CA 1
ATOM 688 C C . ASN A 1 85 ? -16.958 4.650 37.650 1.00 77.19 85 ASN A C 1
ATOM 690 O O . ASN A 1 85 ? -16.996 5.035 38.838 1.00 77.19 85 ASN A O 1
#

Sequence (85 aa):
MPNCSNCGKYIQPTEVYRRQMYVGKTNRVNYGKRVTFGNSNHYRMQNVCAKCARELDQEYERSKSVKGCIVLVILIIIVLYFILN

Organism: NCBI:txid1015

Foldseek 3Di:
DAAAPPPRHDDDPVFWDKDKDWPDKDWDWDDDPDIDIDIDTDIDITTHGPVVVVVVVVVVVVVVVVVVVVVVVVVVVVVVVVVVD